Protein AF-A0A444A1F3-F1 (afdb_monomer_lite)

Foldseek 3Di:
DVLPDPVVLVVLVPQDQADLVSLQVLLVVLCVVLPCLCVDPVSVVVLVVLVPDLLNDSSSSNLCSVQSVHPVSNVVSSVVVVVD

pLDDT: mean 94.94, std 3.92, range [71.62, 98.19]

Secondary structure (DSSP, 8-state):
-GGG-HHHHHHHTTS-SS-HHHHHHHHHHHHHHHTTGGGSHHHHHHHHHHHH-TT--TT-HHHHHHTTT-HHHHHHHHHHHTT-

Structure (mmCIF, N/CA/C/O backbone):
data_AF-A0A444A1F3-F1
#
_entry.id   AF-A0A444A1F3-F1
#
loop_
_atom_site.group_PDB
_atom_site.id
_atom_site.type_symbol
_atom_site.label_atom_id
_atom_site.label_alt_id
_atom_site.label_comp_id
_atom_site.label_asym_id
_atom_site.label_entity_id
_atom_site.label_seq_id
_atom_site.pdbx_PDB_ins_code
_atom_site.Cartn_x
_atom_site.Cartn_y
_atom_site.Cartn_z
_atom_site.occupancy
_atom_site.B_iso_or_equiv
_atom_site.auth_seq_id
_atom_site.auth_comp_id
_atom_site.auth_asym_id
_atom_site.auth_atom_id
_atom_site.pdbx_PDB_model_num
ATOM 1 N N . ALA A 1 1 ? -14.871 -3.093 8.011 1.00 71.62 1 ALA A N 1
ATOM 2 C CA . ALA A 1 1 ? -15.037 -1.630 7.817 1.00 71.62 1 ALA A CA 1
ATOM 3 C C . ALA A 1 1 ? -14.686 -1.283 6.366 1.00 71.62 1 ALA A C 1
ATOM 5 O O . ALA A 1 1 ? -14.225 -2.171 5.665 1.00 71.62 1 ALA A O 1
ATOM 6 N N . TRP A 1 2 ? -14.903 -0.053 5.880 1.00 82.88 2 TRP A N 1
ATOM 7 C CA . TRP A 1 2 ? -14.690 0.283 4.455 1.00 82.88 2 TRP A CA 1
ATOM 8 C C . TRP A 1 2 ? -13.257 0.007 3.949 1.00 82.88 2 TRP A C 1
ATOM 10 O O . TRP A 1 2 ? -13.082 -0.389 2.802 1.00 82.88 2 TRP A O 1
ATOM 20 N N . LEU A 1 3 ? -12.256 0.141 4.827 1.00 85.94 3 LEU A N 1
ATOM 21 C CA . LEU A 1 3 ? -10.843 -0.170 4.563 1.00 85.94 3 LEU A CA 1
ATOM 22 C C . LEU A 1 3 ? -10.573 -1.654 4.270 1.00 85.94 3 LEU A C 1
ATOM 24 O O . LEU A 1 3 ? -9.551 -1.978 3.682 1.00 85.94 3 LEU A O 1
ATOM 28 N N . ASP A 1 4 ? -11.478 -2.538 4.686 1.00 87.25 4 ASP A N 1
ATOM 29 C CA . ASP A 1 4 ? -11.380 -3.990 4.489 1.00 87.25 4 ASP A CA 1
ATOM 30 C C . ASP A 1 4 ? -12.295 -4.454 3.336 1.00 87.25 4 ASP A C 1
ATOM 32 O O . ASP A 1 4 ? -12.593 -5.636 3.198 1.00 87.25 4 ASP A O 1
ATOM 36 N N . SER A 1 5 ? -12.830 -3.512 2.554 1.00 90.19 5 SER A N 1
ATOM 37 C CA . SER A 1 5 ? -13.770 -3.799 1.473 1.00 90.19 5 SER A CA 1
ATOM 38 C C . SER A 1 5 ? -13.052 -4.346 0.244 1.00 90.19 5 SER A C 1
ATOM 40 O O . SER A 1 5 ? -12.139 -3.708 -0.281 1.00 90.19 5 SER A O 1
ATOM 42 N N . GLU A 1 6 ? -13.551 -5.450 -0.315 1.00 91.94 6 GLU A N 1
ATOM 43 C CA . GLU A 1 6 ? -13.083 -5.954 -1.613 1.00 91.94 6 GLU A CA 1
ATOM 44 C C . GLU A 1 6 ? -13.220 -4.915 -2.735 1.00 91.94 6 GLU A C 1
ATOM 46 O O . GLU A 1 6 ? -12.422 -4.901 -3.670 1.00 91.94 6 GLU A O 1
ATOM 51 N N . LEU A 1 7 ? -14.221 -4.030 -2.660 1.00 93.12 7 LEU A N 1
ATOM 52 C CA . LEU A 1 7 ? -14.398 -2.972 -3.658 1.00 93.12 7 LEU A CA 1
ATOM 53 C C . LEU A 1 7 ? -13.249 -1.966 -3.612 1.00 93.12 7 LEU A C 1
ATOM 55 O O . LEU A 1 7 ? -12.796 -1.516 -4.662 1.00 93.12 7 LEU A O 1
ATOM 59 N N . LEU A 1 8 ? -12.757 -1.645 -2.411 1.00 91.06 8 LEU A N 1
ATOM 60 C CA . LEU A 1 8 ? -11.584 -0.791 -2.256 1.00 91.06 8 LEU A CA 1
ATOM 61 C C . LEU A 1 8 ? -10.354 -1.478 -2.847 1.00 91.06 8 LEU A C 1
ATOM 63 O O . LEU A 1 8 ? -9.632 -0.861 -3.624 1.00 91.06 8 LEU A O 1
ATOM 67 N N . GLU A 1 9 ? -10.139 -2.758 -2.537 1.00 90.69 9 GLU A N 1
ATOM 68 C CA . GLU A 1 9 ? -9.013 -3.506 -3.098 1.00 90.69 9 GLU A CA 1
ATOM 69 C C . GLU A 1 9 ? -9.028 -3.509 -4.630 1.00 90.69 9 GLU A C 1
ATOM 71 O O . GLU A 1 9 ? -8.018 -3.178 -5.248 1.00 90.69 9 GLU A O 1
ATOM 76 N N . ARG A 1 10 ? -10.178 -3.818 -5.243 1.00 93.81 10 ARG A N 1
ATOM 77 C CA . ARG A 1 10 ? -10.329 -3.837 -6.706 1.00 93.81 10 ARG A CA 1
ATOM 78 C C . ARG A 1 10 ? -10.106 -2.458 -7.326 1.00 93.81 10 ARG A C 1
ATOM 80 O O . ARG A 1 10 ? -9.512 -2.370 -8.393 1.00 93.81 10 ARG A O 1
ATOM 87 N N . ALA A 1 11 ? -10.550 -1.387 -6.667 1.00 93.81 11 ALA A N 1
ATOM 88 C CA . ALA A 1 11 ? -10.288 -0.026 -7.130 1.00 93.81 11 ALA A CA 1
ATOM 89 C C . ALA A 1 11 ? -8.787 0.311 -7.084 1.00 93.81 11 ALA A C 1
ATOM 91 O O . ALA A 1 11 ? -8.256 0.915 -8.013 1.00 93.81 11 ALA A O 1
ATOM 92 N N . LEU A 1 12 ? -8.088 -0.116 -6.031 1.00 94.00 12 LEU A N 1
ATOM 93 C CA . LEU A 1 12 ? -6.644 0.072 -5.890 1.00 94.00 12 LEU A CA 1
ATOM 94 C C . LEU A 1 12 ? -5.826 -0.779 -6.877 1.00 94.00 12 LEU A C 1
ATOM 96 O O . LEU A 1 12 ? -4.710 -0.391 -7.222 1.00 94.00 12 LEU A O 1
ATOM 100 N N . ASP A 1 13 ? -6.367 -1.903 -7.350 1.00 93.44 13 ASP A N 1
ATOM 101 C CA . ASP A 1 13 ? -5.738 -2.750 -8.373 1.00 93.44 13 ASP A CA 1
ATOM 102 C C . ASP A 1 13 ? -5.728 -2.092 -9.773 1.00 93.44 13 ASP A C 1
ATOM 104 O O . ASP A 1 13 ? -5.000 -2.547 -10.652 1.00 93.44 13 ASP A O 1
ATOM 108 N N . LEU A 1 14 ? -6.478 -0.998 -9.985 1.00 96.19 14 LEU A N 1
ATOM 109 C CA . LEU A 1 14 ? -6.487 -0.242 -11.249 1.00 96.19 14 LEU A CA 1
ATOM 110 C C . LEU A 1 14 ? -5.272 0.683 -11.433 1.00 96.19 14 LEU A C 1
ATOM 112 O O . LEU A 1 14 ? -5.051 1.184 -12.534 1.00 96.19 14 LEU A O 1
ATOM 116 N N . TYR A 1 15 ? -4.483 0.925 -10.383 1.00 97.19 15 TYR A N 1
ATOM 117 C CA . TYR A 1 15 ? -3.233 1.673 -10.513 1.00 97.19 15 TYR A CA 1
ATOM 118 C C . TYR A 1 15 ? -2.182 0.819 -11.216 1.00 97.19 15 TYR A C 1
ATOM 120 O O . TYR A 1 15 ? -1.892 -0.298 -10.784 1.00 97.19 15 TYR A O 1
ATOM 128 N N . ASP A 1 16 ? -1.547 1.369 -12.251 1.00 97.56 16 ASP A N 1
ATOM 129 C CA . ASP A 1 16 ? -0.453 0.680 -12.927 1.00 97.56 16 ASP A CA 1
ATOM 130 C C . ASP A 1 16 ? 0.757 0.524 -11.984 1.00 97.56 16 ASP A C 1
ATOM 132 O O . ASP A 1 16 ? 1.341 1.492 -11.485 1.00 97.56 16 ASP A O 1
ATOM 136 N N . ARG A 1 17 ? 1.136 -0.733 -11.744 1.00 96.94 17 ARG A N 1
ATOM 137 C CA . ARG A 1 17 ? 2.203 -1.137 -10.815 1.00 96.94 17 ARG A CA 1
ATOM 138 C C . ARG A 1 17 ? 3.604 -1.135 -11.433 1.00 96.94 17 ARG A C 1
ATOM 140 O O . ARG A 1 17 ? 4.542 -1.598 -10.783 1.00 96.94 17 ARG A O 1
ATOM 147 N N . LYS A 1 18 ? 3.731 -0.678 -12.681 1.00 96.94 18 LYS A N 1
ATOM 148 C CA . LYS A 1 18 ? 4.998 -0.551 -13.419 1.00 96.94 18 LYS A CA 1
ATOM 149 C C . LYS A 1 18 ? 5.299 0.887 -13.841 1.00 96.94 18 LYS A C 1
ATOM 151 O O . LYS A 1 18 ? 6.396 1.166 -14.315 1.00 96.94 18 LYS A O 1
ATOM 156 N N . GLN A 1 19 ? 4.327 1.789 -13.721 1.00 97.69 19 GLN A N 1
ATOM 157 C CA . GLN A 1 19 ? 4.445 3.174 -14.160 1.00 97.69 19 GLN A CA 1
ATOM 158 C C . GLN A 1 19 ? 4.593 4.122 -12.957 1.00 97.69 19 GLN A C 1
ATOM 160 O O . GLN A 1 19 ? 3.651 4.274 -12.170 1.00 97.69 19 GLN A O 1
ATOM 165 N N . PRO A 1 20 ? 5.722 4.848 -12.832 1.00 96.88 20 PRO A N 1
ATOM 166 C CA . PRO A 1 20 ? 6.007 5.680 -11.661 1.00 96.88 20 PRO A CA 1
ATOM 167 C C . PRO A 1 20 ? 4.959 6.757 -11.352 1.00 96.88 20 PRO A C 1
ATOM 169 O O . PRO A 1 20 ? 4.714 7.058 -10.181 1.00 96.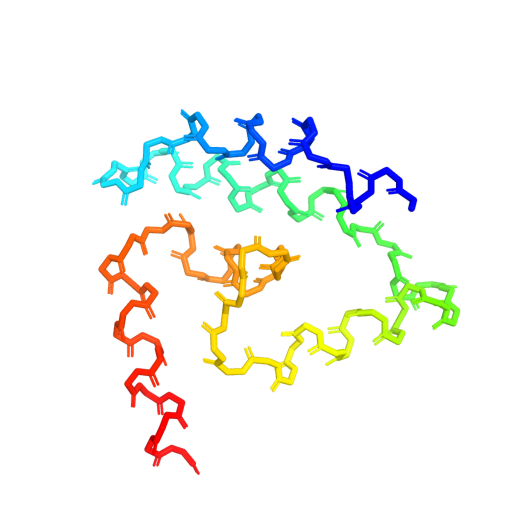88 20 PRO A O 1
ATOM 172 N N . VAL A 1 21 ? 4.319 7.329 -12.380 1.00 97.88 21 VAL A N 1
ATOM 173 C CA . VAL A 1 21 ? 3.277 8.357 -12.205 1.00 97.88 21 VAL A CA 1
ATOM 174 C C . VAL A 1 21 ? 2.078 7.818 -11.420 1.00 97.88 21 VAL A C 1
ATOM 176 O O . VAL A 1 21 ? 1.580 8.483 -10.511 1.00 97.88 21 VAL A O 1
ATOM 179 N N . TRP A 1 22 ? 1.675 6.576 -11.697 1.00 98.19 22 TRP A N 1
ATOM 180 C CA . TRP A 1 22 ? 0.591 5.908 -10.985 1.00 98.19 22 TRP A CA 1
ATOM 181 C C . TRP A 1 22 ? 1.010 5.529 -9.569 1.00 98.19 22 TRP A C 1
ATOM 183 O O . TRP A 1 22 ? 0.213 5.675 -8.645 1.00 98.19 22 TRP A O 1
ATOM 193 N N . GLY A 1 23 ? 2.272 5.150 -9.359 1.00 98.12 23 GLY A N 1
ATOM 194 C CA . GLY A 1 23 ? 2.792 4.913 -8.014 1.00 98.12 23 GLY A CA 1
ATOM 195 C C . GLY A 1 23 ? 2.787 6.163 -7.126 1.00 98.12 23 GLY A C 1
ATOM 196 O O . GLY A 1 23 ? 2.424 6.092 -5.950 1.00 98.12 23 GLY A O 1
ATOM 197 N N . GLN A 1 24 ? 3.121 7.331 -7.686 1.00 97.94 24 GLN A N 1
ATOM 198 C CA . GLN A 1 24 ? 3.025 8.606 -6.967 1.00 97.94 24 GLN A CA 1
ATOM 199 C C . GLN A 1 24 ? 1.569 8.964 -6.634 1.00 97.94 24 GLN A C 1
ATOM 201 O O . GLN A 1 24 ? 1.284 9.375 -5.507 1.00 97.94 24 GLN A O 1
ATOM 206 N N . ALA A 1 25 ? 0.651 8.794 -7.591 1.00 97.94 25 ALA A N 1
ATOM 207 C CA . ALA A 1 25 ? -0.773 9.043 -7.377 1.00 97.94 25 ALA A CA 1
ATOM 208 C C . ALA A 1 25 ? -1.359 8.110 -6.301 1.00 97.94 25 ALA A C 1
ATOM 210 O O . ALA A 1 25 ? -2.086 8.568 -5.419 1.00 97.94 25 ALA A O 1
ATOM 211 N N . PHE A 1 26 ? -0.985 6.826 -6.326 1.00 98.00 26 PHE A N 1
ATOM 212 C CA . PHE A 1 26 ? -1.373 5.847 -5.312 1.00 98.00 26 PHE A CA 1
ATOM 213 C C . PHE A 1 26 ? -0.916 6.283 -3.918 1.00 98.00 26 PHE A C 1
ATOM 215 O O . PHE A 1 26 ? -1.729 6.378 -3.000 1.00 98.00 26 PHE A O 1
ATOM 222 N N . ALA A 1 27 ? 0.377 6.586 -3.757 1.00 98.00 27 ALA A N 1
ATOM 223 C CA . ALA A 1 27 ? 0.940 6.956 -2.461 1.00 98.00 27 ALA A CA 1
ATOM 224 C C . ALA A 1 27 ? 0.266 8.213 -1.885 1.00 98.00 27 ALA A C 1
ATOM 226 O O . ALA A 1 27 ? -0.062 8.245 -0.698 1.00 98.00 27 ALA A O 1
ATOM 227 N N . ALA A 1 28 ? -0.006 9.216 -2.728 1.00 97.56 28 ALA A N 1
ATOM 228 C CA . ALA A 1 28 ? -0.729 10.418 -2.321 1.00 97.56 28 ALA A CA 1
ATOM 229 C C . ALA A 1 28 ? -2.158 10.100 -1.848 1.00 97.56 28 ALA A C 1
ATOM 231 O O . ALA A 1 28 ? -2.568 10.561 -0.782 1.00 97.56 28 ALA A O 1
ATOM 232 N N . GLN A 1 29 ? -2.901 9.276 -2.593 1.00 95.88 29 GLN A N 1
ATOM 233 C CA . GLN A 1 29 ? -4.268 8.900 -2.229 1.00 95.88 29 GLN A CA 1
ATOM 234 C C . GLN A 1 29 ? -4.324 8.090 -0.931 1.00 95.88 29 GLN A C 1
ATOM 236 O O . GLN A 1 29 ? -5.171 8.358 -0.078 1.00 95.88 29 GLN A O 1
ATOM 241 N N . ILE A 1 30 ? -3.407 7.138 -0.736 1.00 96.31 30 ILE A N 1
ATOM 242 C CA . ILE A 1 30 ? -3.351 6.372 0.511 1.00 96.31 30 ILE A CA 1
ATOM 243 C C . ILE A 1 30 ? -2.964 7.259 1.697 1.00 96.31 30 ILE A C 1
ATOM 245 O O . ILE A 1 30 ? -3.570 7.129 2.758 1.00 96.31 30 ILE A O 1
ATOM 249 N N . ALA A 1 31 ? -2.026 8.196 1.530 1.00 95.06 31 ALA A N 1
ATOM 250 C CA . ALA A 1 31 ? -1.679 9.138 2.593 1.00 95.06 31 ALA A CA 1
ATOM 251 C C . ALA A 1 31 ? -2.902 9.952 3.056 1.00 95.06 31 ALA A C 1
ATOM 253 O O . ALA A 1 31 ? -3.096 10.121 4.257 1.00 95.06 31 ALA A O 1
ATOM 254 N N . GLN A 1 32 ? -3.759 10.392 2.125 1.00 94.50 32 GLN A N 1
ATOM 255 C CA . GLN A 1 32 ? -5.026 11.056 2.460 1.00 94.50 32 GLN A CA 1
ATOM 256 C C . GLN A 1 32 ? -6.030 10.099 3.123 1.00 94.50 32 GLN A C 1
ATOM 258 O O . GLN A 1 32 ? -6.696 10.477 4.081 1.00 94.50 32 GLN A O 1
ATOM 263 N N . CYS A 1 33 ? -6.113 8.851 2.654 1.00 92.19 33 CYS A N 1
ATOM 264 C CA . CYS A 1 33 ? -7.007 7.819 3.187 1.00 92.19 33 CYS A CA 1
ATOM 265 C C . CYS A 1 33 ? -6.745 7.494 4.665 1.00 92.19 33 CYS A C 1
ATOM 267 O O . CYS A 1 33 ? -7.686 7.220 5.409 1.00 92.19 33 CYS A O 1
ATOM 269 N N . VAL A 1 34 ? -5.475 7.467 5.077 1.00 93.31 34 VAL A N 1
ATOM 270 C CA . VAL A 1 34 ? -5.075 7.059 6.436 1.00 93.31 34 VAL A CA 1
ATOM 271 C C . VAL A 1 34 ? -4.794 8.242 7.363 1.00 93.31 34 VAL A C 1
ATOM 273 O O . VAL A 1 34 ? -4.452 8.049 8.534 1.00 93.31 34 VAL A O 1
ATOM 276 N N . LEU A 1 35 ? -4.932 9.471 6.858 1.00 94.81 35 LEU A N 1
ATOM 277 C CA . LEU A 1 35 ? -4.684 10.686 7.621 1.00 94.81 35 LEU A CA 1
ATOM 278 C C . LEU A 1 35 ? -5.592 10.737 8.858 1.00 94.81 35 LEU A C 1
ATOM 280 O O . LEU A 1 35 ? -6.804 10.559 8.773 1.00 94.81 35 LEU A O 1
ATOM 284 N N . GLY A 1 36 ? -4.995 10.976 10.026 1.00 95.12 36 GLY A N 1
ATOM 285 C CA . GLY A 1 36 ? -5.721 11.073 11.293 1.00 95.12 36 GLY A CA 1
ATOM 286 C C . GLY A 1 36 ? -6.086 9.734 11.941 1.00 95.12 36 GLY A C 1
ATOM 287 O O . GLY A 1 36 ? -6.582 9.739 13.066 1.00 95.12 36 GLY A O 1
ATOM 288 N N . MET A 1 37 ? -5.794 8.581 11.318 1.00 95.31 37 MET A N 1
ATOM 289 C CA . MET A 1 37 ? -6.024 7.267 11.944 1.00 95.31 37 MET A CA 1
ATOM 290 C C . MET A 1 37 ? -5.242 7.090 13.253 1.00 95.31 37 MET A C 1
ATOM 292 O O . MET A 1 37 ? -5.704 6.407 14.161 1.00 95.31 37 MET A O 1
ATOM 296 N N . ASN A 1 38 ? -4.087 7.739 13.391 1.00 95.44 38 ASN A N 1
ATOM 297 C CA . ASN A 1 38 ? -3.315 7.770 14.633 1.00 95.44 38 ASN A CA 1
ATOM 298 C C . ASN A 1 38 ? -4.029 8.509 15.783 1.00 95.44 38 ASN A C 1
ATOM 300 O O . ASN A 1 38 ? -3.624 8.365 16.932 1.00 95.44 38 ASN A O 1
ATOM 304 N N . GLY A 1 39 ? -5.075 9.289 15.493 1.00 97.25 39 GLY A N 1
ATOM 305 C CA . GLY A 1 39 ? -5.854 10.037 16.480 1.00 97.25 39 GLY A CA 1
ATOM 306 C C . GLY A 1 39 ? -6.876 9.203 17.258 1.00 97.25 39 GLY A C 1
ATOM 307 O O . GLY A 1 39 ? -7.481 9.721 18.194 1.00 97.25 39 GLY A O 1
ATOM 308 N N . CYS A 1 40 ? -7.086 7.928 16.910 1.00 95.69 40 CYS A N 1
ATOM 309 C CA . CYS A 1 40 ? -7.958 7.030 17.669 1.00 95.69 40 CYS A CA 1
ATOM 310 C C . CYS A 1 40 ? -7.284 5.671 17.941 1.00 95.69 40 CYS A C 1
ATOM 312 O O . CYS A 1 40 ? -6.499 5.204 17.112 1.00 95.69 40 CYS A O 1
ATOM 314 N N . PRO A 1 41 ? -7.599 4.984 19.062 1.00 97.38 41 PRO A N 1
ATOM 315 C CA . PRO A 1 41 ? -6.907 3.747 19.441 1.00 97.38 41 PRO A CA 1
ATOM 316 C C . PRO A 1 41 ? -6.973 2.645 18.377 1.00 97.38 41 PRO A C 1
ATOM 318 O O . PRO A 1 41 ? -5.985 1.971 18.106 1.00 97.38 41 PRO A O 1
ATOM 321 N N . GLN A 1 42 ? -8.133 2.486 17.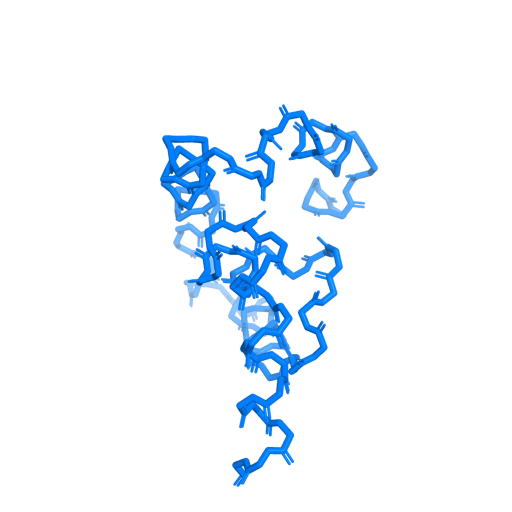737 1.00 94.56 42 GLN A N 1
ATOM 322 C CA . GLN A 1 42 ? -8.355 1.455 16.720 1.00 94.56 42 GLN A CA 1
ATOM 323 C C . GLN A 1 42 ? -7.544 1.733 15.446 1.00 94.56 42 GLN A C 1
ATOM 325 O O . GLN A 1 42 ? -6.954 0.816 14.874 1.00 94.56 42 GLN A O 1
ATOM 330 N N . GLY A 1 43 ? -7.484 2.996 15.013 1.00 95.12 43 GLY A N 1
ATOM 331 C CA . GLY A 1 43 ? -6.694 3.401 13.854 1.00 95.12 43 GLY A CA 1
ATOM 332 C C . GLY A 1 43 ? -5.193 3.323 14.130 1.00 95.12 43 GLY A C 1
ATOM 333 O O . GLY A 1 43 ? -4.460 2.776 13.309 1.00 95.12 43 GLY A O 1
ATOM 334 N N . ALA A 1 44 ? -4.744 3.764 15.308 1.00 97.38 44 ALA A N 1
ATOM 335 C CA . ALA A 1 44 ? -3.350 3.659 15.733 1.00 97.38 44 ALA A CA 1
ATOM 336 C C . ALA A 1 44 ? -2.878 2.196 15.796 1.00 97.38 44 ALA A C 1
ATOM 338 O O . ALA A 1 44 ? -1.815 1.875 15.267 1.00 97.38 44 ALA A O 1
ATOM 339 N N . ALA A 1 45 ? -3.690 1.296 16.362 1.00 97.00 45 ALA A N 1
ATOM 340 C CA . ALA A 1 45 ? -3.388 -0.135 16.400 1.00 97.00 45 ALA A CA 1
ATOM 341 C C . ALA A 1 45 ? -3.283 -0.741 14.991 1.00 97.00 45 ALA A C 1
ATOM 343 O O . ALA A 1 45 ? -2.370 -1.517 14.714 1.00 97.00 45 ALA A O 1
ATOM 344 N N . ARG A 1 46 ? -4.180 -0.350 14.075 1.00 96.19 46 ARG A N 1
ATOM 345 C CA . ARG A 1 46 ? -4.138 -0.804 12.679 1.00 96.19 46 ARG A CA 1
ATOM 346 C C . ARG A 1 46 ? -2.895 -0.296 11.943 1.00 96.19 46 ARG A C 1
ATOM 348 O O . ARG A 1 46 ? -2.252 -1.079 11.252 1.00 96.19 46 ARG A O 1
ATOM 355 N N . LEU A 1 47 ? -2.530 0.976 12.118 1.00 96.75 47 LEU A N 1
ATOM 356 C CA . LEU A 1 47 ? -1.293 1.531 11.558 1.00 96.75 47 LEU A CA 1
ATOM 357 C C . LEU A 1 47 ? -0.061 0.789 12.087 1.00 96.75 47 LEU A C 1
ATOM 359 O O . LEU A 1 47 ? 0.804 0.425 11.300 1.00 96.75 47 LEU A O 1
ATOM 363 N N . ALA A 1 48 ? 0.006 0.524 13.395 1.00 97.56 48 ALA A N 1
ATOM 364 C CA . ALA A 1 48 ? 1.111 -0.223 13.992 1.00 97.56 48 ALA A CA 1
ATOM 365 C C . ALA A 1 48 ? 1.230 -1.641 13.409 1.00 97.56 48 ALA A C 1
ATOM 367 O O . ALA A 1 48 ? 2.327 -2.063 13.053 1.00 97.56 48 ALA A O 1
ATOM 368 N N . ALA A 1 49 ? 0.104 -2.345 13.246 1.00 97.00 49 ALA A N 1
ATOM 369 C CA . ALA A 1 49 ? 0.084 -3.668 12.625 1.00 97.00 49 ALA A CA 1
ATOM 370 C C . ALA A 1 49 ? 0.589 -3.635 11.174 1.00 97.00 49 ALA A C 1
ATOM 372 O O . ALA A 1 49 ? 1.376 -4.489 10.778 1.00 97.00 49 ALA A O 1
ATOM 373 N N . TRP A 1 50 ? 0.188 -2.631 10.392 1.00 96.88 50 TRP A N 1
ATOM 374 C CA . TRP A 1 50 ? 0.675 -2.468 9.024 1.00 96.88 50 TRP A CA 1
ATOM 375 C C . TRP A 1 50 ? 2.161 -2.105 8.941 1.00 96.88 50 TRP A C 1
ATOM 377 O O . TRP A 1 50 ? 2.851 -2.601 8.055 1.00 96.88 50 TRP A O 1
ATOM 387 N N . TRP A 1 51 ? 2.679 -1.283 9.856 1.00 95.88 51 TRP A N 1
ATOM 388 C CA . TRP A 1 51 ? 4.111 -0.969 9.897 1.00 95.88 51 TRP A CA 1
ATOM 389 C C . TRP A 1 51 ? 4.975 -2.154 10.335 1.00 95.88 51 TRP A C 1
ATOM 391 O O . TRP A 1 51 ? 6.128 -2.245 9.923 1.00 95.88 51 TRP A O 1
ATOM 401 N N . ALA A 1 52 ? 4.425 -3.064 11.141 1.00 95.75 52 ALA A N 1
ATOM 402 C CA . ALA A 1 52 ? 5.099 -4.293 11.549 1.00 95.75 52 ALA A CA 1
ATOM 403 C C . ALA A 1 52 ? 5.041 -5.410 10.485 1.00 95.75 52 ALA A C 1
ATOM 405 O O . ALA A 1 52 ? 5.792 -6.380 10.573 1.00 95.75 52 ALA A O 1
ATOM 406 N N . ASP A 1 53 ? 4.156 -5.302 9.490 1.00 96.06 53 ASP A N 1
ATOM 407 C CA . ASP A 1 53 ? 3.999 -6.301 8.434 1.00 96.06 53 ASP A CA 1
ATOM 408 C C . ASP A 1 53 ? 5.073 -6.155 7.341 1.00 96.06 53 ASP A C 1
ATOM 410 O O . ASP A 1 53 ? 4.947 -5.371 6.397 1.00 96.06 53 ASP A O 1
ATOM 414 N N . THR A 1 54 ? 6.114 -6.982 7.438 1.00 95.19 54 THR A N 1
ATOM 415 C CA . THR A 1 54 ? 7.217 -7.052 6.465 1.00 95.19 54 THR A CA 1
ATOM 416 C C . THR A 1 54 ? 6.850 -7.778 5.170 1.00 95.19 54 THR A C 1
ATOM 418 O O . THR A 1 54 ? 7.578 -7.676 4.180 1.00 95.19 54 THR A O 1
ATOM 421 N N . SER A 1 55 ? 5.719 -8.491 5.136 1.00 94.56 55 SER A N 1
ATOM 422 C CA . SER A 1 55 ? 5.238 -9.160 3.923 1.00 94.56 55 SER A CA 1
ATOM 423 C C . SER A 1 55 ? 4.582 -8.186 2.944 1.00 94.56 55 SER A C 1
ATOM 425 O O . SER A 1 55 ? 4.466 -8.504 1.757 1.00 94.56 55 SER A O 1
ATOM 427 N N . ILE A 1 56 ? 4.201 -6.990 3.411 1.00 94.12 56 ILE A N 1
ATOM 428 C CA . ILE A 1 56 ? 3.468 -5.980 2.640 1.00 94.12 56 ILE A CA 1
ATOM 429 C C . ILE A 1 56 ? 2.242 -6.639 1.993 1.00 94.12 56 ILE A C 1
ATOM 431 O O . ILE A 1 56 ? 2.152 -6.774 0.765 1.00 94.12 56 ILE A O 1
ATOM 435 N N . ALA A 1 57 ? 1.331 -7.129 2.836 1.00 92.75 57 ALA A N 1
ATOM 436 C CA . ALA A 1 57 ? 0.100 -7.769 2.390 1.00 92.75 57 ALA A CA 1
ATOM 437 C C . ALA A 1 57 ? -0.743 -6.817 1.520 1.00 92.75 57 ALA A C 1
ATOM 439 O O . ALA A 1 57 ? -0.626 -5.593 1.598 1.00 92.75 57 ALA A O 1
ATOM 440 N N . LYS A 1 58 ? -1.663 -7.359 0.713 1.00 90.94 58 LYS A N 1
ATOM 441 C CA . LYS A 1 58 ? -2.509 -6.547 -0.184 1.00 90.94 58 LYS A CA 1
ATOM 442 C C . LYS A 1 58 ? -3.314 -5.474 0.571 1.00 90.94 58 LYS A C 1
ATOM 444 O O . LYS A 1 58 ? -3.497 -4.365 0.062 1.00 90.94 58 LYS A O 1
ATOM 449 N N . GLN A 1 59 ? -3.745 -5.800 1.788 1.00 92.31 59 GLN A N 1
ATOM 450 C CA . GLN A 1 59 ? -4.495 -4.930 2.698 1.00 92.31 59 GLN A CA 1
ATOM 451 C C . GLN A 1 59 ? -3.607 -3.914 3.431 1.00 92.31 59 GLN A C 1
ATOM 453 O O . GLN A 1 59 ? -4.124 -3.001 4.074 1.00 92.31 59 GLN A O 1
ATOM 458 N N . ASN A 1 60 ? -2.283 -4.060 3.365 1.00 95.06 60 ASN A N 1
ATOM 459 C CA . ASN A 1 60 ? -1.336 -3.155 3.997 1.00 95.06 60 ASN A CA 1
ATOM 460 C C . ASN A 1 60 ? -1.194 -1.876 3.165 1.00 95.06 60 ASN A C 1
ATOM 462 O O . ASN A 1 60 ? -0.307 -1.742 2.320 1.00 95.06 60 ASN A O 1
ATOM 466 N N . LEU A 1 61 ? -2.102 -0.927 3.395 1.00 95.69 61 LEU A N 1
ATOM 467 C CA . LEU A 1 61 ? -2.149 0.312 2.624 1.00 95.69 61 LEU A CA 1
ATOM 468 C C . LEU A 1 61 ? -0.873 1.143 2.799 1.00 95.69 61 LEU A C 1
ATOM 470 O O . LEU A 1 61 ? -0.325 1.623 1.810 1.00 95.69 61 LEU A O 1
ATOM 474 N N . VAL A 1 62 ? -0.363 1.286 4.025 1.00 96.50 62 VAL A N 1
ATOM 475 C CA . VAL A 1 62 ? 0.829 2.115 4.282 1.00 96.50 62 VAL A CA 1
ATOM 476 C C . VAL A 1 62 ? 2.115 1.473 3.764 1.00 96.50 62 VAL A C 1
ATOM 478 O O . VAL A 1 62 ? 2.942 2.177 3.193 1.00 96.50 62 VAL A O 1
ATOM 481 N N . GLY A 1 63 ? 2.252 0.148 3.856 1.00 96.81 63 GLY A N 1
ATOM 482 C CA . GLY A 1 63 ? 3.359 -0.596 3.254 1.00 96.81 63 GLY A CA 1
ATOM 483 C C . GLY A 1 63 ? 3.339 -0.496 1.729 1.00 96.81 63 GLY A C 1
ATOM 484 O O . GLY A 1 63 ? 4.363 -0.202 1.117 1.00 96.81 63 GLY A O 1
ATOM 485 N N . ARG A 1 64 ? 2.160 -0.623 1.106 1.00 96.88 64 ARG A N 1
ATOM 486 C CA . ARG A 1 64 ? 1.999 -0.377 -0.337 1.00 96.88 64 ARG A CA 1
ATOM 487 C C . ARG A 1 64 ? 2.271 1.081 -0.710 1.00 96.88 64 ARG A C 1
ATOM 489 O O . ARG A 1 64 ? 2.811 1.343 -1.775 1.00 96.88 64 ARG A O 1
ATOM 496 N N . ALA A 1 65 ? 1.920 2.051 0.134 1.00 97.31 65 ALA A N 1
ATOM 497 C CA . ALA A 1 65 ? 2.221 3.459 -0.126 1.00 97.31 65 ALA A CA 1
ATOM 498 C C . ALA A 1 65 ? 3.727 3.750 -0.033 1.00 97.31 65 ALA A C 1
ATOM 500 O O . ALA A 1 65 ? 4.257 4.462 -0.888 1.00 97.31 65 ALA A O 1
ATOM 501 N N . LEU A 1 66 ? 4.421 3.154 0.945 1.00 97.12 66 LEU A N 1
ATOM 502 C CA . LEU A 1 66 ? 5.877 3.237 1.108 1.00 97.12 66 LEU A CA 1
ATOM 503 C C . LEU A 1 66 ? 6.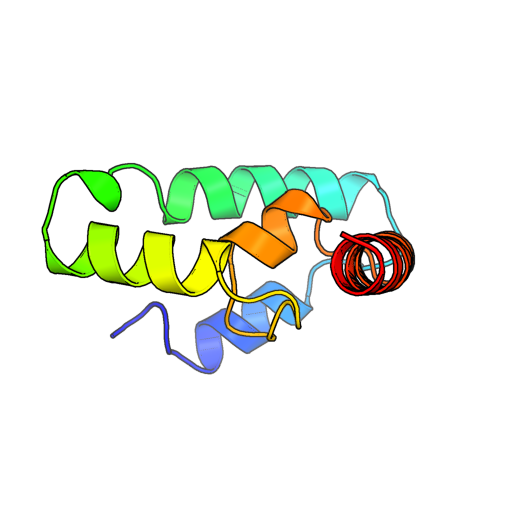608 2.763 -0.157 1.00 97.12 66 LEU A C 1
ATOM 505 O O . LEU A 1 66 ? 7.542 3.415 -0.617 1.00 97.12 66 LEU A O 1
ATOM 509 N N . THR A 1 67 ? 6.134 1.675 -0.760 1.00 97.31 67 THR A N 1
ATOM 510 C CA . THR A 1 67 ? 6.694 1.097 -1.992 1.00 97.31 67 THR A CA 1
ATOM 511 C C . THR A 1 67 ? 6.073 1.665 -3.270 1.00 97.31 67 THR A C 1
ATOM 513 O O . THR A 1 67 ? 6.321 1.164 -4.369 1.00 97.31 67 THR A O 1
ATOM 516 N N . ARG A 1 68 ? 5.242 2.711 -3.153 1.00 97.25 68 ARG A N 1
ATOM 517 C CA . ARG A 1 68 ? 4.512 3.340 -4.268 1.00 97.25 68 ARG A CA 1
ATOM 518 C C . ARG A 1 68 ? 3.667 2.349 -5.084 1.00 97.25 68 ARG A C 1
ATOM 520 O O . ARG A 1 68 ? 3.434 2.568 -6.272 1.00 97.25 68 ARG A O 1
ATOM 527 N N . ASN A 1 69 ? 3.231 1.247 -4.475 1.00 97.06 69 ASN A N 1
ATOM 528 C CA . ASN A 1 69 ? 2.484 0.155 -5.105 1.00 97.06 69 ASN A CA 1
ATOM 529 C C . ASN A 1 69 ? 3.196 -0.438 -6.342 1.00 97.06 69 ASN A C 1
ATOM 531 O O . ASN A 1 69 ? 2.553 -1.073 -7.183 1.00 97.06 69 ASN A O 1
ATOM 535 N N . GLN A 1 70 ? 4.508 -0.204 -6.481 1.00 97.62 70 GLN A N 1
ATOM 536 C CA . GLN A 1 70 ? 5.306 -0.692 -7.602 1.00 97.62 70 GLN A CA 1
ATOM 537 C C . GLN A 1 70 ? 5.852 -2.077 -7.263 1.00 97.62 70 GLN A C 1
ATOM 539 O O . GLN A 1 70 ? 6.474 -2.266 -6.216 1.00 97.62 70 GLN A O 1
ATOM 544 N N . ALA A 1 71 ? 5.620 -3.046 -8.149 1.00 95.94 71 ALA A N 1
ATOM 545 C CA . ALA A 1 71 ? 5.922 -4.451 -7.872 1.00 95.94 71 ALA A CA 1
ATOM 546 C C . ALA A 1 71 ? 7.416 -4.691 -7.591 1.00 95.94 71 ALA A C 1
ATOM 548 O O . 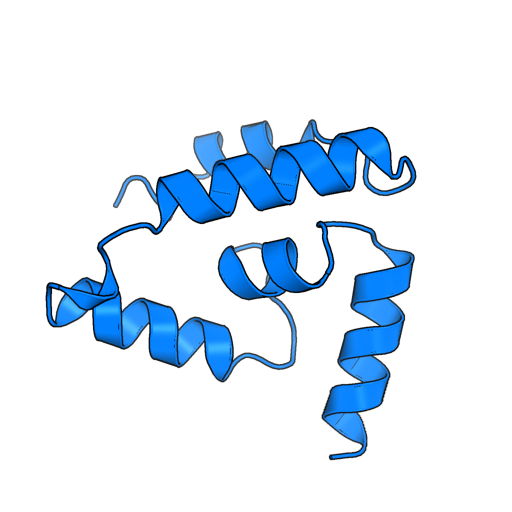ALA A 1 71 ? 7.750 -5.407 -6.647 1.00 95.94 71 ALA A O 1
ATOM 549 N N . ASP A 1 72 ? 8.293 -4.044 -8.361 1.00 97.25 72 ASP A N 1
ATOM 550 C CA . ASP A 1 72 ? 9.744 -4.197 -8.224 1.00 97.25 72 ASP A CA 1
ATOM 551 C C . ASP A 1 72 ? 10.236 -3.608 -6.890 1.00 97.25 72 ASP A C 1
ATOM 553 O O . ASP A 1 72 ? 10.967 -4.263 -6.149 1.00 97.25 72 ASP A O 1
ATOM 557 N N . ILE A 1 73 ? 9.731 -2.426 -6.512 1.00 97.69 73 ILE A N 1
ATOM 558 C CA . ILE A 1 73 ? 10.061 -1.773 -5.233 1.00 97.69 73 ILE A CA 1
ATOM 559 C C . ILE A 1 73 ? 9.559 -2.613 -4.051 1.00 97.69 73 ILE A C 1
ATOM 561 O O . ILE A 1 73 ? 10.267 -2.774 -3.057 1.00 97.69 73 ILE A O 1
ATOM 565 N N . GLU A 1 74 ? 8.351 -3.179 -4.138 1.00 96.62 74 GLU A N 1
ATOM 566 C CA . GLU A 1 74 ? 7.846 -4.098 -3.112 1.00 96.62 74 GLU A CA 1
ATOM 567 C C . GLU A 1 74 ? 8.726 -5.338 -2.954 1.00 96.62 74 GLU A C 1
ATOM 569 O O . GLU A 1 74 ? 8.984 -5.761 -1.827 1.00 96.62 74 GLU A O 1
ATOM 574 N N . ALA A 1 75 ? 9.182 -5.931 -4.060 1.00 96.44 75 ALA A N 1
ATOM 575 C CA . ALA A 1 75 ? 10.050 -7.102 -4.018 1.00 96.44 75 ALA A CA 1
ATOM 576 C C . ALA A 1 75 ? 11.390 -6.781 -3.335 1.00 96.44 75 ALA A C 1
ATOM 578 O O . ALA A 1 75 ? 11.789 -7.491 -2.409 1.00 96.44 75 ALA A O 1
ATOM 579 N N . GLU A 1 76 ? 12.040 -5.682 -3.722 1.00 97.62 76 GLU A N 1
ATOM 580 C CA . GLU A 1 76 ? 13.290 -5.228 -3.102 1.00 97.62 76 GLU A CA 1
ATOM 581 C C . GLU A 1 76 ? 13.114 -4.892 -1.617 1.00 97.62 76 GLU A C 1
ATOM 583 O O . GLU A 1 76 ? 13.952 -5.260 -0.791 1.00 97.62 76 GLU A O 1
ATOM 588 N N . THR A 1 77 ? 11.993 -4.267 -1.251 1.00 97.31 77 THR A N 1
ATOM 589 C CA . THR A 1 77 ? 11.692 -3.907 0.142 1.00 97.31 77 THR A CA 1
ATOM 590 C C . THR A 1 77 ? 11.518 -5.150 1.018 1.00 97.31 77 THR A C 1
ATOM 592 O O . THR A 1 77 ? 12.075 -5.205 2.113 1.00 97.31 77 THR A O 1
ATOM 595 N N . ARG A 1 78 ? 10.822 -6.190 0.533 1.00 95.94 78 ARG A N 1
ATOM 596 C CA . ARG A 1 78 ? 10.697 -7.470 1.260 1.00 95.94 78 ARG A CA 1
ATOM 597 C C . ARG A 1 78 ? 12.062 -8.127 1.484 1.00 95.94 78 ARG A C 1
ATOM 599 O O . ARG A 1 78 ? 12.323 -8.644 2.568 1.00 95.94 78 ARG A O 1
ATOM 606 N N . ILE A 1 79 ? 12.950 -8.072 0.488 1.00 96.50 7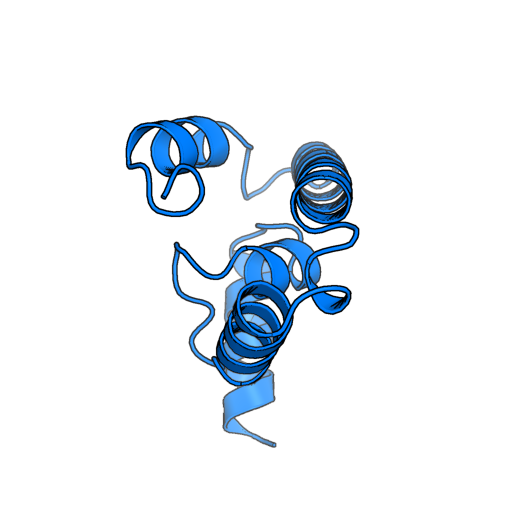9 ILE A N 1
ATOM 607 C CA . ILE A 1 79 ? 14.327 -8.575 0.616 1.00 96.50 79 ILE A CA 1
ATOM 608 C C . ILE A 1 79 ? 15.107 -7.764 1.657 1.00 96.50 79 ILE A C 1
ATOM 610 O O . ILE A 1 79 ? 15.864 -8.346 2.431 1.00 96.50 79 ILE A O 1
ATOM 614 N N . ALA A 1 80 ? 14.942 -6.440 1.680 1.00 96.38 80 ALA A N 1
ATOM 615 C CA . ALA A 1 80 ? 15.592 -5.580 2.664 1.00 96.38 80 ALA A CA 1
ATOM 616 C C . ALA A 1 80 ? 15.104 -5.878 4.091 1.00 96.38 80 ALA A C 1
ATOM 618 O O . ALA A 1 80 ? 15.933 -6.043 4.982 1.00 96.38 80 ALA A O 1
ATOM 619 N N . PHE A 1 81 ? 13.793 -6.036 4.301 1.00 94.38 81 PHE A N 1
ATOM 620 C CA . PHE A 1 81 ? 13.239 -6.408 5.607 1.00 94.38 81 PHE A CA 1
ATOM 621 C C . PHE A 1 81 ? 13.708 -7.779 6.089 1.00 94.38 81 PHE A C 1
ATOM 623 O O . PHE A 1 81 ? 13.979 -7.936 7.270 1.00 94.38 81 PHE A O 1
ATOM 630 N N . ALA A 1 82 ? 13.856 -8.758 5.196 1.00 93.00 82 ALA A N 1
ATOM 631 C CA . ALA A 1 82 ? 14.361 -10.081 5.564 1.00 93.00 82 ALA A CA 1
ATOM 632 C C . ALA A 1 82 ? 15.835 -10.083 6.025 1.00 93.00 82 ALA A C 1
ATOM 634 O O . ALA A 1 82 ? 16.304 -11.091 6.550 1.00 93.00 82 ALA A O 1
ATOM 635 N N . LYS A 1 83 ? 16.575 -8.991 5.792 1.00 93.25 83 LYS A N 1
ATOM 636 C CA . LYS A 1 83 ? 17.986 -8.835 6.181 1.00 93.25 83 LYS A CA 1
ATOM 637 C C . LYS A 1 83 ? 18.190 -7.963 7.425 1.00 93.25 83 LYS A C 1
ATOM 639 O O . LYS A 1 83 ? 19.323 -7.899 7.898 1.00 93.25 83 LYS A O 1
ATOM 644 N N . ALA A 1 84 ? 17.154 -7.253 7.870 1.00 84.69 84 ALA A N 1
ATOM 645 C CA . ALA A 1 84 ? 17.191 -6.351 9.021 1.00 84.69 84 ALA A CA 1
ATOM 646 C C . ALA A 1 84 ? 16.945 -7.118 10.326 1.00 84.69 84 A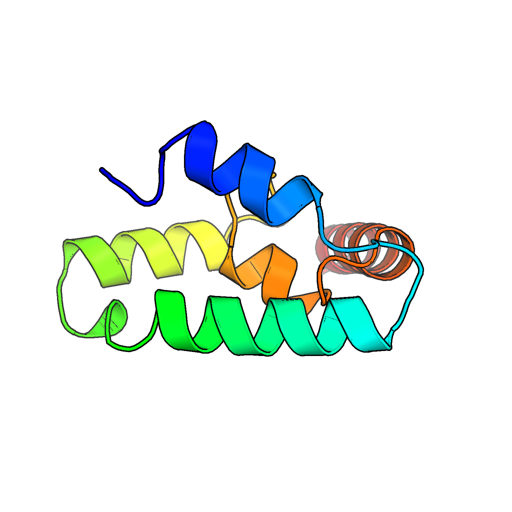LA A C 1
ATOM 648 O O . ALA A 1 84 ? 17.582 -6.743 11.334 1.00 84.69 84 ALA A O 1
#

Radius of gyration: 12.72 Å; chains: 1; bounding box: 33×21×34 Å

Sequence (84 aa):
AWLDSELLERALDLYDRKQPVWGQAFAAQIAQCVLGMNGCPQGAARLAAWWADTSIAKQNLVGRALTRNQADIEAETRIAFAKA

Organism: NCBI:txid237609